Protein AF-A0A2T4J479-F1 (afdb_monomer_lite)

Foldseek 3Di:
DPPCDPVNVVVVVVVVVVVVVVVCPVVVVVVVVVVVVVVVVVVCVVCVVVCVVVQCPDPPRVVVD

Organism: NCBI:txid1188250

pLDDT: mean 88.56, std 9.42, range [56.38, 97.94]

InterPro domains:
  IPR003825 Colicin V production, CvpA [PF02674] (8-57)

Structure (mmCIF, N/CA/C/O backbone):
data_AF-A0A2T4J479-F1
#
_entry.id   AF-A0A2T4J479-F1
#
loop_
_atom_site.group_PDB
_atom_site.id
_atom_site.type_symbol
_atom_site.label_atom_id
_atom_site.label_alt_id
_atom_site.label_comp_id
_atom_site.label_asym_id
_atom_site.label_entity_id
_atom_site.label_seq_id
_atom_site.pdbx_PDB_ins_code
_atom_site.Cartn_x
_atom_site.Cartn_y
_atom_site.Cartn_z
_atom_site.occupancy
_atom_site.B_iso_or_equiv
_atom_site.auth_seq_id
_atom_site.auth_comp_id
_atom_site.auth_asym_id
_atom_site.auth_atom_id
_atom_site.pdbx_PDB_model_num
ATOM 1 N N . MET A 1 1 ? 22.850 -0.639 -43.696 1.00 56.38 1 MET A N 1
ATOM 2 C CA . MET A 1 1 ? 22.472 -0.684 -42.262 1.00 56.38 1 MET A CA 1
ATOM 3 C C . MET A 1 1 ? 23.096 -1.951 -41.706 1.00 56.38 1 MET A C 1
ATOM 5 O O . MET A 1 1 ? 22.400 -2.922 -41.455 1.00 56.38 1 MET A O 1
ATOM 9 N N . ASP A 1 2 ? 24.422 -1.957 -41.585 1.00 66.69 2 ASP A N 1
ATOM 10 C CA . ASP A 1 2 ? 25.198 -3.209 -41.520 1.00 66.69 2 ASP A CA 1
ATOM 11 C C . ASP A 1 2 ? 25.864 -3.430 -40.155 1.00 66.69 2 ASP A C 1
ATOM 13 O O . ASP A 1 2 ? 26.727 -4.283 -40.010 1.00 66.69 2 ASP A O 1
ATOM 17 N N . ASN A 1 3 ? 25.430 -2.672 -39.141 1.00 73.62 3 ASN A N 1
ATOM 18 C CA . ASN A 1 3 ? 25.994 -2.681 -37.788 1.00 73.62 3 ASN A CA 1
ATOM 19 C C . ASN A 1 3 ? 24.927 -2.864 -36.695 1.00 73.62 3 ASN A C 1
ATOM 21 O O . ASN A 1 3 ? 25.181 -2.510 -35.551 1.00 73.62 3 ASN A O 1
ATOM 25 N N . PHE A 1 4 ? 23.725 -3.354 -37.021 1.00 79.56 4 PHE A N 1
ATOM 26 C CA . PHE A 1 4 ? 22.727 -3.639 -35.987 1.00 79.56 4 PHE A CA 1
ATOM 27 C C . PHE A 1 4 ? 23.087 -4.950 -35.294 1.00 79.56 4 PHE A C 1
ATOM 29 O O . PHE A 1 4 ? 22.984 -6.030 -35.878 1.00 79.56 4 PHE A O 1
ATOM 36 N N . THR A 1 5 ? 23.563 -4.847 -34.061 1.00 91.25 5 THR A N 1
ATOM 37 C CA . THR A 1 5 ? 24.008 -5.993 -33.278 1.00 91.25 5 THR A CA 1
ATOM 38 C C . THR A 1 5 ? 22.874 -6.537 -32.413 1.00 91.25 5 THR A C 1
ATOM 40 O O . THR A 1 5 ? 21.906 -5.849 -32.088 1.00 91.25 5 THR A O 1
ATOM 43 N N . TRP A 1 6 ? 23.014 -7.785 -31.962 1.00 91.19 6 TRP A N 1
ATOM 44 C CA . TRP A 1 6 ? 22.119 -8.355 -30.949 1.00 91.19 6 TRP A CA 1
ATOM 45 C C . TRP A 1 6 ? 22.075 -7.522 -29.660 1.00 91.19 6 TRP A C 1
ATOM 47 O O . TRP A 1 6 ? 21.052 -7.498 -28.976 1.00 91.19 6 TRP A O 1
ATOM 57 N N . VAL A 1 7 ? 23.162 -6.806 -29.353 1.00 92.81 7 VAL A N 1
ATOM 58 C CA . VAL A 1 7 ? 23.245 -5.897 -28.205 1.00 92.81 7 VAL A CA 1
ATOM 59 C C . VAL A 1 7 ? 22.334 -4.685 -28.407 1.00 92.81 7 VAL A C 1
ATOM 61 O O . VAL A 1 7 ? 21.617 -4.317 -27.479 1.00 92.81 7 VAL A O 1
ATOM 64 N N . ASP A 1 8 ? 22.278 -4.125 -29.617 1.00 92.38 8 ASP A N 1
ATOM 65 C CA . ASP A 1 8 ? 21.388 -3.001 -29.943 1.00 92.38 8 ASP A CA 1
ATOM 66 C C . ASP A 1 8 ? 19.912 -3.403 -29.844 1.00 92.38 8 ASP A C 1
ATOM 68 O O . ASP A 1 8 ? 19.095 -2.674 -29.278 1.00 92.38 8 ASP A O 1
ATOM 72 N N . GLY A 1 9 ? 19.571 -4.606 -30.320 1.00 94.25 9 GLY A N 1
ATOM 73 C CA . GLY A 1 9 ? 18.236 -5.183 -30.149 1.00 94.25 9 GLY A CA 1
ATOM 74 C C . GLY A 1 9 ? 17.860 -5.370 -28.677 1.00 94.25 9 GLY A C 1
ATOM 75 O O . GLY A 1 9 ? 16.766 -4.987 -28.261 1.00 94.25 9 GLY A O 1
ATOM 76 N N . GLY A 1 10 ? 18.782 -5.895 -27.864 1.00 96.31 10 GLY A N 1
ATOM 77 C CA . GLY A 1 10 ? 18.586 -6.037 -26.420 1.00 96.31 10 GLY A CA 1
ATOM 78 C C . GLY A 1 10 ? 18.400 -4.692 -25.711 1.00 96.31 10 GLY A C 1
ATOM 79 O O . GLY A 1 10 ? 17.480 -4.534 -24.907 1.00 96.31 10 GLY A O 1
ATOM 80 N N . ALA A 1 11 ? 19.220 -3.696 -26.052 1.00 95.75 11 ALA A N 1
ATOM 81 C CA . ALA A 1 11 ? 19.109 -2.345 -25.512 1.00 95.75 11 ALA A CA 1
ATOM 82 C C . ALA A 1 11 ? 17.757 -1.703 -25.859 1.00 95.75 11 ALA A C 1
ATOM 84 O O . ALA A 1 11 ? 17.104 -1.134 -24.983 1.00 95.75 11 ALA A O 1
ATOM 85 N N . ALA A 1 12 ? 17.288 -1.855 -27.101 1.00 95.50 12 ALA A N 1
ATOM 86 C CA . ALA A 1 12 ? 15.987 -1.347 -27.528 1.00 95.50 12 ALA A CA 1
ATOM 87 C C . ALA A 1 12 ? 14.825 -1.960 -26.725 1.00 95.50 12 ALA A C 1
ATOM 89 O O . ALA A 1 12 ? 13.914 -1.239 -26.312 1.00 95.50 12 ALA A O 1
ATOM 90 N N . VAL A 1 13 ? 14.876 -3.266 -26.435 1.00 96.06 13 VAL A N 1
ATOM 91 C CA . VAL A 1 13 ? 13.874 -3.946 -25.592 1.00 96.06 13 VAL A CA 1
ATOM 92 C C . VAL A 1 13 ? 13.874 -3.387 -24.169 1.00 96.06 13 VAL A C 1
ATOM 94 O O . VAL A 1 13 ? 12.812 -3.062 -23.637 1.00 96.06 13 VAL A O 1
ATOM 97 N N . ILE A 1 14 ? 15.052 -3.226 -23.559 1.00 96.19 14 ILE A N 1
ATOM 98 C CA . ILE A 1 14 ? 15.179 -2.677 -22.201 1.00 96.19 14 ILE A CA 1
ATOM 99 C C . ILE A 1 14 ? 14.620 -1.252 -22.142 1.00 96.19 14 ILE A C 1
ATOM 101 O O . ILE A 1 14 ? 13.892 -0.918 -21.205 1.00 96.19 14 ILE A O 1
ATOM 105 N N . ILE A 1 15 ? 14.914 -0.423 -23.145 1.00 95.31 15 ILE A N 1
ATOM 106 C CA . ILE A 1 15 ? 14.419 0.956 -23.231 1.00 95.31 15 ILE A CA 1
ATOM 107 C C . ILE A 1 15 ? 12.892 0.976 -23.355 1.00 95.31 15 ILE A C 1
ATOM 109 O O . ILE A 1 15 ? 12.238 1.717 -22.622 1.00 95.31 15 ILE A O 1
ATOM 113 N N . LEU A 1 16 ? 12.312 0.144 -24.224 1.00 95.06 16 LEU A N 1
ATOM 114 C CA . LEU A 1 16 ? 10.860 0.058 -24.403 1.00 95.06 16 LEU A CA 1
ATOM 115 C C . LEU A 1 16 ? 10.146 -0.386 -23.12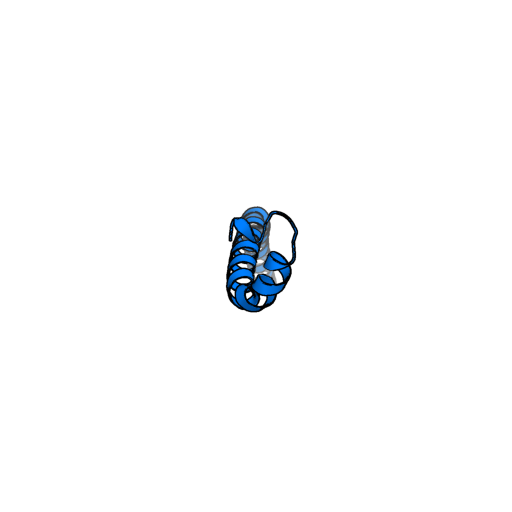2 1.00 95.06 16 LEU A C 1
ATOM 117 O O . LEU A 1 16 ? 9.180 0.253 -22.702 1.00 95.06 16 LEU A O 1
ATOM 121 N N . LEU A 1 17 ? 10.645 -1.435 -22.464 1.00 94.25 17 LEU A N 1
ATOM 122 C CA . LEU A 1 17 ? 10.097 -1.900 -21.187 1.00 94.25 17 LEU A CA 1
ATOM 123 C C . LEU A 1 17 ? 10.215 -0.822 -20.107 1.00 94.25 17 LEU A C 1
ATOM 125 O O . LEU A 1 17 ? 9.249 -0.544 -19.399 1.00 94.25 17 LEU A O 1
ATOM 129 N N . SER A 1 18 ? 11.370 -0.162 -20.020 1.00 90.88 18 SER A N 1
ATOM 130 C CA . SER A 1 18 ? 11.598 0.922 -19.060 1.00 90.88 18 SER A CA 1
ATOM 131 C C . SER A 1 18 ? 10.676 2.112 -19.312 1.00 90.88 18 SER A C 1
ATOM 133 O O . SER A 1 18 ? 10.181 2.702 -18.357 1.00 90.88 18 SER A O 1
ATOM 135 N N . ALA A 1 19 ? 10.394 2.450 -20.572 1.00 90.88 19 ALA A N 1
ATOM 13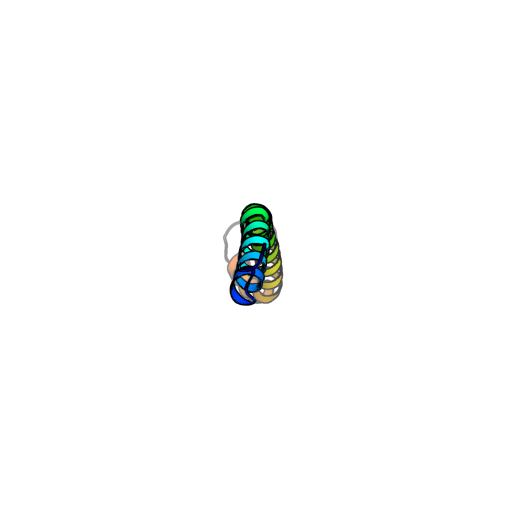6 C CA . ALA A 1 19 ? 9.471 3.522 -20.935 1.00 90.88 19 ALA A CA 1
ATOM 137 C C . ALA A 1 19 ? 8.027 3.201 -20.516 1.00 90.88 19 ALA A C 1
ATOM 139 O O . ALA A 1 19 ? 7.358 4.049 -19.925 1.00 90.88 19 ALA A O 1
ATOM 140 N N . ILE A 1 20 ? 7.569 1.966 -20.745 1.00 89.75 20 ILE A N 1
ATOM 141 C CA . ILE A 1 20 ? 6.246 1.497 -20.302 1.00 89.75 20 ILE A CA 1
ATOM 142 C C . ILE A 1 20 ? 6.153 1.533 -18.773 1.00 89.75 20 ILE A C 1
ATOM 144 O O . ILE A 1 20 ? 5.195 2.071 -18.213 1.00 89.75 20 ILE A O 1
ATOM 148 N N . LEU A 1 21 ? 7.175 1.025 -18.083 1.00 86.00 21 LEU A N 1
ATOM 149 C CA . LEU A 1 21 ? 7.224 1.034 -16.623 1.00 86.00 21 LEU A CA 1
ATOM 150 C C . LEU A 1 21 ? 7.276 2.466 -16.065 1.00 86.00 21 LEU A C 1
ATOM 152 O O . LEU A 1 21 ? 6.552 2.797 -15.125 1.00 86.00 21 LEU A O 1
ATOM 156 N N . ALA A 1 22 ? 8.055 3.355 -16.682 1.00 85.25 22 ALA A N 1
ATOM 157 C CA . ALA A 1 22 ? 8.131 4.764 -16.313 1.00 85.25 22 ALA A CA 1
ATOM 158 C C . ALA A 1 22 ? 6.800 5.499 -16.537 1.00 85.25 22 ALA A C 1
ATOM 160 O O . ALA A 1 22 ? 6.452 6.380 -15.745 1.00 85.25 22 ALA A O 1
ATOM 161 N N . TYR A 1 23 ? 6.041 5.137 -17.572 1.00 82.75 23 TYR A N 1
ATOM 162 C CA . TYR A 1 23 ? 4.683 5.636 -17.782 1.00 82.75 23 TYR A CA 1
ATOM 163 C C . TYR A 1 23 ? 3.728 5.123 -16.693 1.00 82.75 23 TYR A C 1
ATOM 165 O O . TYR A 1 23 ? 2.954 5.890 -16.123 1.00 82.75 23 TYR A O 1
ATOM 173 N N . SER A 1 24 ? 3.858 3.855 -16.298 1.00 84.00 24 SER A N 1
ATOM 174 C CA . SER A 1 24 ? 3.012 3.232 -15.274 1.00 84.00 24 SER A CA 1
ATOM 175 C C . SER A 1 24 ? 3.238 3.730 -13.834 1.00 84.00 24 SER A C 1
ATOM 177 O O . SER A 1 24 ? 2.540 3.283 -12.932 1.00 84.00 24 SER A O 1
ATOM 179 N N . ARG A 1 25 ? 4.140 4.693 -13.573 1.00 82.69 25 ARG A N 1
ATOM 180 C CA . ARG A 1 25 ? 4.389 5.245 -12.218 1.00 82.69 25 ARG A CA 1
ATOM 181 C C . ARG A 1 25 ? 3.124 5.760 -11.519 1.00 82.69 25 ARG A C 1
ATOM 183 O O . ARG A 1 25 ? 2.988 5.585 -10.310 1.00 82.69 25 ARG A O 1
ATOM 190 N N . GLY A 1 26 ? 2.198 6.363 -12.270 1.00 81.50 26 GLY A N 1
ATOM 191 C CA . GLY A 1 26 ? 0.887 6.758 -11.740 1.00 81.50 26 GLY A CA 1
ATOM 192 C C . GLY A 1 26 ? 0.060 5.548 -11.297 1.00 81.50 26 GLY A C 1
ATOM 193 O O . GLY A 1 26 ? -0.416 5.514 -10.164 1.00 81.50 26 GLY A O 1
ATOM 194 N N . LEU A 1 27 ? 0.006 4.517 -12.146 1.00 83.94 27 LEU A N 1
ATOM 195 C CA . LEU A 1 27 ? -0.693 3.257 -11.888 1.00 83.94 27 LEU A CA 1
ATOM 196 C C . LEU A 1 27 ? -0.108 2.516 -10.686 1.00 83.94 27 LEU A C 1
ATOM 198 O O . LEU A 1 27 ? -0.858 2.079 -9.825 1.00 83.94 27 LEU A O 1
ATOM 202 N N . VAL A 1 28 ? 1.218 2.400 -10.579 1.00 88.81 28 VAL A N 1
ATOM 203 C CA . VAL A 1 28 ? 1.869 1.711 -9.452 1.00 88.81 28 VAL A CA 1
ATOM 204 C C . VAL A 1 28 ? 1.531 2.397 -8.127 1.00 88.81 28 VAL A C 1
ATOM 206 O O . VAL A 1 28 ? 1.233 1.715 -7.148 1.00 88.81 28 VAL A O 1
ATOM 209 N N . ARG A 1 29 ? 1.520 3.737 -8.093 1.00 89.12 29 ARG A N 1
ATOM 210 C CA . ARG A 1 29 ? 1.124 4.504 -6.902 1.00 89.12 29 ARG A CA 1
ATOM 211 C C . ARG A 1 29 ? -0.324 4.224 -6.507 1.00 89.12 29 ARG A C 1
ATOM 213 O O . ARG A 1 29 ? -0.599 3.992 -5.334 1.00 89.12 29 ARG A O 1
ATOM 220 N N . GLU A 1 30 ? -1.235 4.260 -7.472 1.00 90.19 30 GLU A N 1
ATOM 221 C CA . GLU A 1 30 ? -2.658 4.011 -7.232 1.00 90.19 30 GLU A CA 1
ATOM 222 C C . GLU A 1 30 ? -2.908 2.569 -6.787 1.00 90.19 30 GLU A C 1
ATOM 224 O O . GLU A 1 30 ? -3.607 2.339 -5.803 1.00 90.19 30 GLU A O 1
ATOM 229 N N . LEU A 1 31 ? -2.261 1.599 -7.435 1.00 92.69 31 LEU A N 1
ATOM 230 C CA . LEU A 1 31 ? -2.376 0.186 -7.090 1.00 92.69 31 LEU A CA 1
ATOM 231 C C . LEU A 1 31 ? -1.855 -0.087 -5.674 1.00 92.69 31 LEU A C 1
ATOM 233 O O . LEU A 1 31 ? -2.526 -0.757 -4.896 1.00 92.69 31 LEU A O 1
ATOM 237 N N . MET A 1 32 ? -0.691 0.465 -5.313 1.00 93.81 32 MET A N 1
ATOM 238 C CA . MET A 1 32 ? -0.141 0.337 -3.959 1.00 93.81 32 MET A CA 1
ATOM 239 C C . MET A 1 32 ? -1.042 0.987 -2.909 1.00 93.81 32 MET A C 1
ATOM 241 O O . MET A 1 32 ? -1.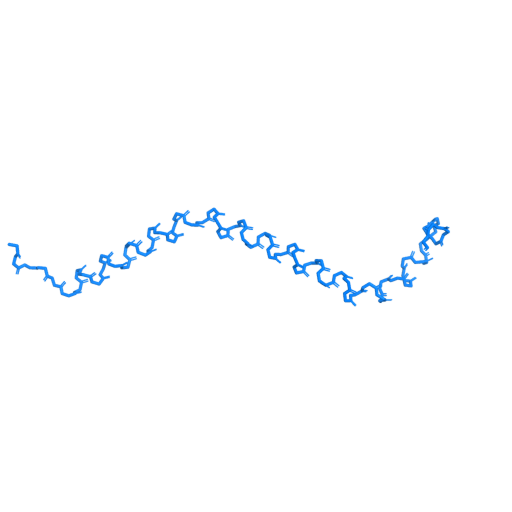217 0.422 -1.832 1.00 93.81 32 MET A O 1
ATOM 245 N N . ALA A 1 33 ? -1.650 2.137 -3.217 1.00 94.50 33 ALA A N 1
ATOM 246 C CA . ALA A 1 33 ? -2.606 2.774 -2.319 1.00 94.50 33 ALA A CA 1
ATOM 247 C C . ALA A 1 33 ? -3.839 1.884 -2.094 1.00 94.50 33 ALA A C 1
ATOM 249 O O . ALA A 1 33 ? -4.209 1.636 -0.948 1.00 94.50 33 ALA A O 1
ATOM 250 N N . ILE A 1 34 ? -4.435 1.348 -3.165 1.00 95.75 34 ILE A N 1
ATOM 251 C CA . ILE A 1 34 ? -5.595 0.447 -3.078 1.00 95.75 34 ILE A CA 1
ATOM 252 C C . ILE A 1 34 ? -5.239 -0.814 -2.284 1.00 95.75 34 ILE A C 1
ATOM 254 O O . ILE A 1 34 ? -5.955 -1.172 -1.352 1.00 95.75 34 ILE A O 1
ATOM 258 N N . LEU A 1 35 ? -4.117 -1.463 -2.604 1.00 97.06 35 LEU A N 1
ATOM 259 C CA . LEU A 1 35 ? -3.654 -2.655 -1.890 1.00 97.06 35 LEU A CA 1
ATOM 260 C C . LEU A 1 35 ? -3.396 -2.369 -0.407 1.00 97.06 35 LEU A C 1
ATOM 262 O O . LEU A 1 35 ? -3.749 -3.190 0.435 1.00 97.06 35 LEU A O 1
ATOM 266 N N . GLY A 1 36 ? -2.838 -1.202 -0.080 1.00 96.88 36 GLY A N 1
ATOM 267 C CA . GLY A 1 36 ? -2.640 -0.762 1.299 1.00 96.88 36 GLY A CA 1
ATOM 268 C C . GLY A 1 36 ? -3.956 -0.636 2.068 1.00 96.88 36 GLY A C 1
ATOM 269 O O . GLY A 1 36 ? -4.071 -1.162 3.173 1.00 96.88 36 GLY A O 1
ATOM 270 N N . TRP A 1 37 ? -4.975 -0.014 1.469 1.00 97.44 37 TRP A N 1
ATOM 271 C CA . TRP A 1 37 ? -6.308 0.096 2.073 1.00 97.44 37 TRP A CA 1
ATOM 272 C C . TRP A 1 37 ? -6.999 -1.259 2.233 1.00 97.44 37 TRP A C 1
ATOM 274 O O . TRP A 1 37 ? -7.584 -1.530 3.281 1.00 97.44 37 TRP A O 1
ATOM 284 N N . VAL A 1 38 ? -6.897 -2.135 1.231 1.00 97.81 38 VAL A N 1
ATOM 285 C CA . VAL A 1 38 ? -7.434 -3.502 1.308 1.00 97.81 38 VAL A CA 1
ATOM 286 C C . VAL A 1 38 ? -6.737 -4.292 2.416 1.00 97.81 38 VAL A C 1
ATOM 288 O O . VAL A 1 38 ? -7.404 -4.912 3.242 1.00 97.81 38 VAL A O 1
ATOM 291 N N . GLY A 1 39 ? -5.406 -4.229 2.489 1.00 97.75 39 GLY A N 1
ATOM 292 C CA . GLY A 1 39 ? -4.628 -4.862 3.552 1.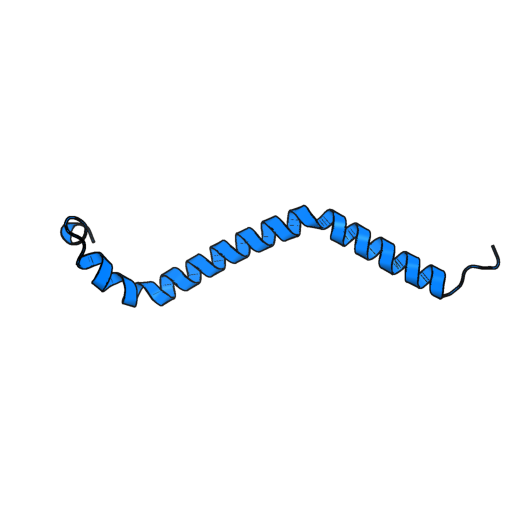00 97.75 39 GLY A CA 1
ATOM 293 C C . GLY A 1 39 ? -5.002 -4.338 4.938 1.00 97.75 39 GLY A C 1
ATOM 294 O O . GLY A 1 39 ? -5.203 -5.129 5.857 1.00 97.75 39 GLY A O 1
ATOM 295 N N . ALA A 1 40 ? -5.174 -3.021 5.082 1.00 97.25 40 ALA A N 1
ATOM 296 C CA . ALA A 1 40 ? -5.624 -2.405 6.327 1.00 97.25 40 ALA A CA 1
ATOM 297 C C . ALA A 1 40 ? -7.021 -2.891 6.740 1.00 97.25 40 ALA A C 1
ATOM 299 O O . ALA A 1 40 ? -7.225 -3.218 7.906 1.00 97.25 40 ALA A O 1
ATOM 300 N N . ALA A 1 41 ? -7.962 -3.000 5.797 1.00 97.31 41 ALA A N 1
ATOM 301 C CA . ALA A 1 41 ? -9.297 -3.524 6.071 1.00 97.31 41 ALA A CA 1
ATOM 302 C C . ALA A 1 41 ? -9.244 -4.981 6.556 1.00 97.31 41 ALA A C 1
ATOM 304 O O . ALA A 1 41 ? -9.854 -5.314 7.569 1.00 97.31 41 ALA A O 1
ATOM 305 N N . ILE A 1 42 ? -8.467 -5.837 5.884 1.00 97.94 42 ILE A N 1
ATOM 306 C CA . ILE A 1 42 ? -8.275 -7.237 6.294 1.00 97.94 42 ILE A CA 1
ATOM 307 C C . ILE A 1 42 ? -7.710 -7.305 7.717 1.00 97.94 42 ILE A C 1
ATOM 309 O O . ILE A 1 42 ? -8.249 -8.018 8.564 1.00 97.94 42 ILE A O 1
ATOM 313 N N . LEU A 1 43 ? -6.654 -6.536 8.000 1.00 97.19 43 LEU A N 1
ATOM 314 C CA . LEU A 1 43 ? -6.057 -6.475 9.332 1.00 97.19 43 LEU A CA 1
ATOM 315 C C . LEU A 1 43 ? -7.066 -5.985 10.376 1.00 97.19 43 LEU A C 1
ATOM 317 O O . LEU A 1 43 ? -7.149 -6.572 11.450 1.00 97.19 43 LEU A O 1
ATOM 321 N N . ALA A 1 44 ? -7.878 -4.974 10.064 1.00 96.38 44 ALA A N 1
ATOM 322 C CA . ALA A 1 44 ? -8.889 -4.468 10.986 1.00 96.38 44 ALA A CA 1
ATOM 323 C C . ALA A 1 44 ? -9.858 -5.572 11.438 1.00 96.38 44 ALA A C 1
ATOM 325 O O . ALA A 1 44 ? -10.110 -5.697 12.632 1.00 96.38 44 ALA A O 1
ATOM 326 N N . PHE A 1 45 ? -10.338 -6.424 10.524 1.00 95.25 45 PHE A N 1
ATOM 327 C CA . PHE A 1 45 ? -11.233 -7.531 10.884 1.00 95.25 45 PHE A CA 1
ATOM 328 C C . PHE A 1 45 ? -10.537 -8.640 11.679 1.00 95.25 45 PHE A C 1
ATOM 330 O O . PHE A 1 45 ? -11.139 -9.198 12.594 1.00 95.25 45 PHE A O 1
ATOM 337 N N . ILE A 1 46 ? -9.271 -8.939 11.375 1.00 97.38 46 ILE A N 1
ATOM 338 C CA . ILE A 1 46 ? -8.485 -9.928 12.129 1.00 97.38 46 ILE A CA 1
ATOM 339 C C . ILE A 1 46 ? -8.246 -9.449 13.568 1.00 97.38 46 ILE A C 1
ATOM 341 O O . ILE A 1 46 ? -8.370 -10.228 14.511 1.00 97.38 46 ILE A O 1
ATOM 345 N N . PHE A 1 47 ? -7.919 -8.169 13.746 1.00 95.75 47 PHE A N 1
ATOM 346 C CA . PHE A 1 47 ? -7.584 -7.590 15.048 1.00 95.75 47 PHE A CA 1
ATOM 347 C C . PHE A 1 47 ? -8.795 -7.031 15.813 1.00 95.75 47 PHE A C 1
ATOM 349 O O . PHE A 1 47 ? -8.669 -6.710 16.997 1.00 95.75 47 PHE A O 1
ATOM 356 N N . ALA A 1 48 ? -9.980 -6.964 15.197 1.00 93.75 48 ALA A N 1
ATOM 357 C CA . ALA A 1 48 ? -11.202 -6.460 15.827 1.00 93.75 48 ALA A CA 1
ATOM 358 C C . ALA A 1 48 ? -11.541 -7.134 17.174 1.00 93.75 48 ALA A C 1
ATOM 360 O O . ALA A 1 48 ? -11.840 -6.404 18.124 1.00 93.75 48 ALA A O 1
ATOM 361 N N . PRO A 1 49 ? -11.452 -8.472 17.344 1.00 92.50 49 PRO A N 1
ATOM 362 C CA . PRO A 1 49 ? -11.763 -9.107 18.627 1.00 92.50 49 PRO A CA 1
ATOM 363 C C . PRO A 1 49 ? -10.819 -8.675 19.754 1.00 92.50 49 PRO A C 1
ATOM 365 O O . PRO A 1 49 ? -11.252 -8.530 20.892 1.00 92.50 49 PRO A O 1
ATOM 368 N N . ALA A 1 50 ? -9.544 -8.427 19.435 1.00 92.19 50 ALA A N 1
ATOM 369 C CA . ALA A 1 50 ? -8.550 -7.962 20.400 1.00 92.19 50 ALA A CA 1
ATOM 370 C C . ALA A 1 50 ? -8.723 -6.473 20.746 1.00 92.19 50 ALA A C 1
ATOM 372 O O . ALA A 1 50 ? -8.465 -6.072 21.877 1.00 92.19 50 ALA A O 1
ATOM 373 N N . ALA A 1 51 ? -9.188 -5.657 19.795 1.00 90.81 51 ALA A N 1
ATOM 374 C CA . ALA A 1 51 ? -9.438 -4.232 20.005 1.00 90.81 51 ALA A CA 1
ATOM 375 C C . ALA A 1 51 ? -10.763 -3.954 20.741 1.00 90.81 51 ALA A C 1
ATOM 377 O O . ALA A 1 51 ? -10.841 -3.020 21.532 1.00 90.81 51 ALA A O 1
ATOM 378 N N . THR A 1 52 ? -11.796 -4.774 20.519 1.00 89.88 52 THR A N 1
ATOM 379 C CA . THR A 1 52 ? -13.136 -4.613 21.119 1.00 89.88 52 THR A CA 1
ATOM 380 C C . THR A 1 52 ? -13.132 -4.389 22.643 1.00 89.88 52 THR A C 1
ATOM 382 O O . THR A 1 52 ? -13.793 -3.446 23.079 1.00 89.88 52 THR A O 1
ATOM 385 N N . PRO A 1 53 ? -12.432 -5.187 23.482 1.00 89.81 53 PRO A N 1
ATOM 386 C CA . PRO A 1 53 ? -12.414 -4.957 24.929 1.00 89.81 53 PRO A CA 1
ATOM 387 C C . PRO A 1 53 ? -11.800 -3.602 25.302 1.00 89.81 53 PRO A C 1
ATOM 389 O O . PRO A 1 53 ? -12.375 -2.896 26.121 1.00 89.81 53 PRO A O 1
ATOM 392 N N . LEU A 1 54 ? -10.712 -3.192 24.639 1.00 88.25 54 LEU A N 1
ATOM 393 C CA . LEU A 1 54 ? -10.082 -1.885 24.862 1.00 88.25 54 LEU A CA 1
ATOM 394 C C . LEU A 1 54 ? -11.025 -0.730 24.504 1.00 88.25 54 LEU A C 1
ATOM 396 O O . LEU A 1 54 ? -11.065 0.278 25.200 1.00 88.25 54 LEU A O 1
ATOM 400 N N . VAL A 1 55 ? -11.796 -0.863 23.421 1.00 87.19 55 VAL A N 1
ATOM 401 C CA . VAL A 1 55 ? -12.750 0.179 23.009 1.00 87.19 55 VAL A CA 1
ATOM 402 C C . VAL A 1 55 ? -13.895 0.315 24.021 1.00 87.19 55 VAL A C 1
ATOM 404 O O . VAL A 1 55 ? -14.340 1.428 24.292 1.00 87.19 55 VAL A O 1
ATOM 407 N N . LYS A 1 56 ? -14.341 -0.793 24.627 1.00 86.06 56 LYS A N 1
ATOM 408 C CA . LYS A 1 56 ? -15.398 -0.793 25.655 1.00 86.06 56 LYS A CA 1
ATOM 409 C C . LYS A 1 56 ? -14.991 -0.114 26.963 1.00 86.06 56 LYS A C 1
ATOM 411 O O . LYS A 1 56 ? -15.862 0.318 27.709 1.00 86.06 56 LYS A O 1
ATOM 416 N N . GLU A 1 57 ? -13.696 0.003 27.235 1.00 88.00 57 GLU A N 1
ATOM 417 C CA . GLU A 1 57 ? -13.181 0.727 28.403 1.00 88.00 57 GLU A CA 1
ATOM 418 C C . GLU A 1 57 ? -13.216 2.252 28.219 1.00 88.00 57 GLU A C 1
ATOM 420 O O . GLU A 1 57 ? -13.030 2.992 29.186 1.00 88.00 57 GLU A O 1
ATOM 425 N N . ILE A 1 58 ? -13.468 2.748 27.000 1.00 86.75 58 ILE A N 1
ATOM 426 C CA . ILE A 1 58 ? -13.519 4.185 26.739 1.00 86.75 58 ILE A CA 1
ATOM 427 C C . ILE A 1 58 ? -14.834 4.759 27.302 1.00 86.75 58 ILE A C 1
ATOM 429 O O . ILE A 1 58 ? -15.919 4.366 26.851 1.00 86.75 58 ILE A O 1
ATOM 433 N N . PRO A 1 59 ? -14.768 5.728 28.242 1.00 79.56 59 PRO A N 1
ATOM 434 C CA . PRO A 1 59 ? -15.955 6.389 28.776 1.00 79.56 59 PRO A CA 1
ATOM 435 C C . PRO A 1 59 ? -16.766 7.016 27.640 1.00 79.56 59 PRO A C 1
ATOM 437 O O . PRO A 1 59 ? -16.186 7.585 26.717 1.00 79.56 59 PRO A O 1
ATOM 440 N N . MET A 1 60 ? -18.095 6.935 27.717 1.00 79.69 60 MET A N 1
ATOM 441 C CA . MET A 1 60 ? -19.067 7.306 26.673 1.00 79.69 60 MET A CA 1
ATOM 442 C C . MET A 1 60 ? -19.203 6.332 25.497 1.00 79.69 60 MET A C 1
ATOM 444 O O . MET A 1 60 ? -20.300 6.247 24.970 1.00 79.69 60 MET A O 1
ATOM 448 N N . LEU A 1 61 ? -18.170 5.599 25.063 1.00 76.00 61 LEU A N 1
ATOM 449 C CA . LEU A 1 61 ? -18.286 4.695 23.898 1.00 76.00 61 LEU A CA 1
ATOM 450 C C . LEU A 1 61 ? -18.862 3.319 24.252 1.00 76.00 61 LEU A C 1
ATOM 452 O O . LEU A 1 61 ? -19.521 2.713 23.410 1.00 76.00 61 LE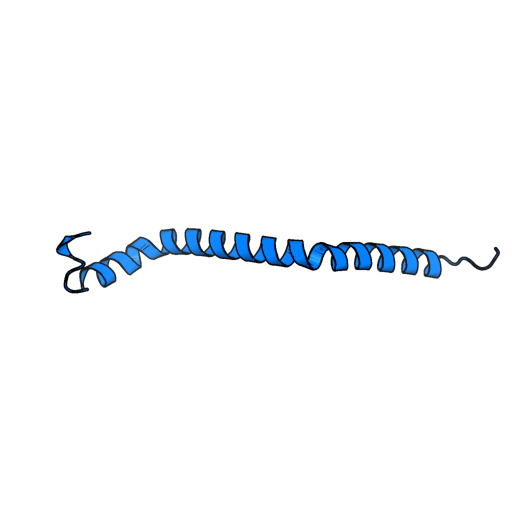U A O 1
ATOM 456 N N . GLY A 1 62 ? -18.652 2.846 25.484 1.00 64.12 62 GLY A N 1
ATOM 457 C CA . GLY A 1 62 ? -19.180 1.560 25.950 1.00 64.12 62 GLY A CA 1
ATOM 458 C C . GLY A 1 62 ? -20.711 1.450 25.920 1.00 64.12 62 GLY A C 1
ATOM 459 O O . GLY A 1 62 ? -21.222 0.350 25.753 1.00 64.12 62 GLY A O 1
ATOM 460 N N . ASP A 1 63 ? -21.434 2.572 26.018 1.00 72.19 63 ASP A N 1
ATOM 461 C CA . ASP A 1 63 ? -22.905 2.594 26.005 1.00 72.19 63 ASP A CA 1
ATOM 462 C C . ASP A 1 63 ? -23.506 2.562 24.581 1.00 72.19 63 ASP A C 1
ATOM 464 O O . ASP A 1 63 ? -24.696 2.287 24.426 1.00 72.19 63 ASP A O 1
ATOM 468 N N . PHE A 1 64 ? -22.711 2.847 23.536 1.00 68.00 64 PHE A N 1
ATOM 469 C CA . PHE A 1 64 ? -23.166 2.907 22.133 1.00 68.00 64 PHE A CA 1
ATOM 470 C C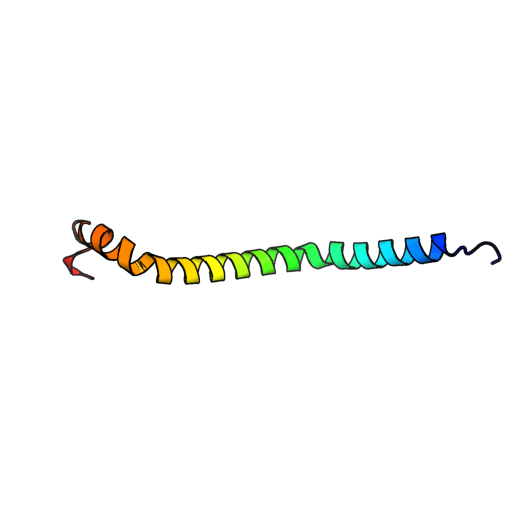 . PHE A 1 64 ? -22.771 1.685 21.281 1.00 68.00 64 PHE A C 1
ATOM 472 O O . PHE A 1 64 ? -23.263 1.566 20.156 1.00 68.00 64 PHE A O 1
ATOM 479 N N . LEU A 1 65 ? -21.878 0.818 21.776 1.00 65.44 65 LEU A N 1
ATOM 480 C CA . LEU A 1 65 ? -21.316 -0.346 21.067 1.00 65.44 65 LEU A CA 1
ATOM 481 C C . LEU A 1 65 ? -21.913 -1.671 21.546 1.00 65.44 65 LEU A C 1
ATOM 483 O O . LEU A 1 65 ? -22.245 -2.500 20.671 1.00 65.44 65 LEU A O 1
#

Sequence (65 aa):
MDNFTWVDGGAAVIILLSAILAYSRGLVRELMAILGWVGAAILAFIFAPAATPLVKEIPMLGDFL

Secondary structure (DSSP, 8-state):
-----HHHHHHHHHHHHHHHHHHTHHHHHHHHHHHHHHHHHHHHHHHHHHHHHHHHTSTTTTTT-

Radius of gyration: 25.58 Å; chains: 1; bounding box: 49×17×71 Å